Protein AF-A0A258ZFE9-F1 (afdb_monomer_lite)

Secondary structure (DSSP, 8-state):
----------TTS-----HHHHHTT-SEEEEEETTEEEEEEE-TTS-EEEE-

Structure (mmCIF, N/CA/C/O backbone):
data_AF-A0A258ZFE9-F1
#
_entry.id   AF-A0A258ZFE9-F1
#
loop_
_atom_site.group_PDB
_atom_site.id
_atom_site.type_symbol
_atom_site.label_atom_id
_atom_site.label_alt_id
_atom_site.label_comp_id
_atom_site.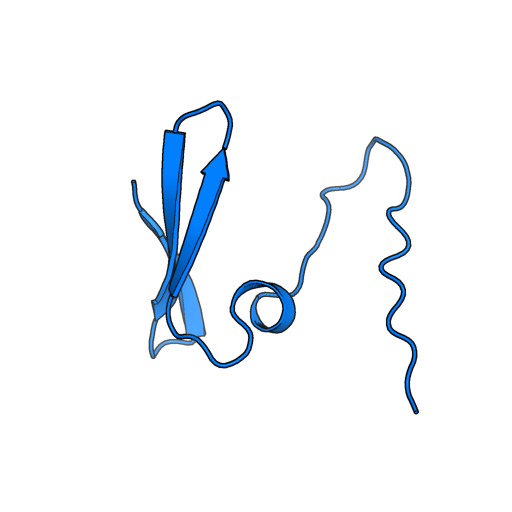label_asym_id
_atom_site.label_entity_id
_atom_site.label_seq_id
_atom_site.pdbx_PDB_ins_code
_atom_site.Cartn_x
_atom_site.Cartn_y
_atom_site.Cartn_z
_atom_site.occupancy
_atom_site.B_iso_or_equiv
_atom_site.auth_seq_id
_atom_site.auth_comp_id
_atom_site.auth_asym_id
_atom_site.auth_atom_id
_atom_site.pdbx_PDB_model_num
ATOM 1 N N . MET A 1 1 ? -10.640 -27.334 2.707 1.00 48.47 1 MET A N 1
ATOM 2 C CA . MET A 1 1 ? -9.461 -26.455 2.858 1.00 48.47 1 MET A CA 1
ATOM 3 C C . MET A 1 1 ? -9.431 -25.578 1.615 1.00 48.47 1 MET A C 1
ATOM 5 O O . MET A 1 1 ? -9.501 -26.169 0.549 1.00 48.47 1 MET A O 1
ATOM 9 N N . PRO A 1 2 ? -9.498 -24.238 1.688 1.00 58.94 2 PRO A N 1
ATOM 10 C CA . PRO A 1 2 ? -9.578 -23.426 0.479 1.00 58.94 2 PRO A CA 1
ATOM 11 C C . PRO A 1 2 ? -8.176 -23.198 -0.094 1.00 58.94 2 PRO A C 1
ATOM 13 O O . PRO A 1 2 ? -7.320 -22.599 0.553 1.00 58.94 2 PRO A O 1
ATOM 16 N N . GLU A 1 3 ? -7.959 -23.679 -1.310 1.00 42.03 3 GLU A N 1
ATOM 17 C CA . GLU A 1 3 ? -6.796 -23.376 -2.137 1.00 42.03 3 GLU A CA 1
ATOM 18 C C . GLU A 1 3 ? -6.997 -21.973 -2.731 1.00 42.03 3 GLU A C 1
ATOM 20 O O . GLU A 1 3 ? -7.844 -21.773 -3.597 1.00 42.03 3 GLU A O 1
ATOM 25 N N . ARG A 1 4 ? -6.263 -20.965 -2.243 1.00 54.41 4 ARG A N 1
ATOM 26 C CA . ARG A 1 4 ? -6.107 -19.696 -2.969 1.00 54.41 4 ARG A CA 1
ATOM 27 C C . ARG A 1 4 ? -4.871 -19.813 -3.840 1.00 54.41 4 ARG A C 1
ATOM 29 O O . ARG A 1 4 ? -3.772 -19.480 -3.414 1.00 54.41 4 ARG A O 1
ATOM 36 N N . THR A 1 5 ? -5.047 -20.307 -5.054 1.00 55.28 5 THR A N 1
ATOM 37 C CA . THR A 1 5 ? -4.083 -20.067 -6.124 1.00 55.28 5 THR A CA 1
ATOM 38 C C . THR A 1 5 ? -4.295 -18.637 -6.625 1.00 55.28 5 THR A C 1
ATOM 40 O O . THR A 1 5 ? -5.372 -18.356 -7.157 1.00 55.28 5 THR A O 1
ATOM 43 N N . PRO A 1 6 ? -3.334 -17.708 -6.485 1.00 59.00 6 PRO A N 1
ATOM 44 C CA . PRO A 1 6 ? -3.374 -16.483 -7.265 1.00 59.00 6 PRO A CA 1
ATOM 45 C C . PRO A 1 6 ? -3.082 -16.859 -8.722 1.00 59.00 6 PRO A C 1
ATOM 47 O O . PRO A 1 6 ? -1.932 -17.027 -9.124 1.00 59.00 6 PRO A O 1
ATOM 50 N N . SER A 1 7 ? -4.136 -17.050 -9.515 1.00 52.88 7 SER A N 1
ATOM 51 C CA . SER A 1 7 ? -4.034 -17.092 -10.972 1.00 52.88 7 SER A CA 1
ATOM 52 C C . SER A 1 7 ? -3.590 -15.707 -11.437 1.00 52.88 7 SER A C 1
ATOM 54 O O . SER A 1 7 ? -4.397 -14.784 -11.528 1.00 52.88 7 SER A O 1
ATOM 56 N N . VAL A 1 8 ? -2.286 -15.542 -11.664 1.00 57.62 8 VAL A N 1
ATOM 57 C CA . VAL A 1 8 ? -1.716 -14.324 -12.243 1.00 57.62 8 VAL A CA 1
ATOM 58 C C . VAL A 1 8 ? -2.133 -14.260 -13.716 1.00 57.62 8 VAL A C 1
ATOM 60 O O . VAL A 1 8 ? -1.533 -14.872 -14.595 1.00 57.62 8 VAL A O 1
ATOM 63 N N . GLY A 1 9 ? -3.265 -13.600 -13.955 1.00 49.66 9 GLY A N 1
ATOM 64 C CA . GLY A 1 9 ? -3.800 -13.329 -15.281 1.00 49.66 9 GLY A CA 1
ATOM 65 C C . GLY A 1 9 ? -2.969 -12.265 -15.991 1.00 49.66 9 GLY A C 1
ATOM 66 O O . GLY A 1 9 ? -2.822 -11.157 -15.487 1.00 49.66 9 GLY A O 1
ATOM 67 N N . GLU A 1 10 ? -2.404 -12.688 -17.116 1.00 47.88 10 GLU A N 1
ATOM 68 C CA . GLU A 1 10 ? -1.995 -11.985 -18.336 1.00 47.88 10 GLU A CA 1
ATOM 69 C C . GLU A 1 10 ? -1.685 -10.474 -18.293 1.00 47.88 10 GLU A C 1
ATOM 71 O O . GLU A 1 10 ? -2.428 -9.623 -17.804 1.00 47.88 10 GLU A O 1
ATOM 76 N N . ALA A 1 11 ? -0.544 -10.148 -18.905 1.00 52.25 11 ALA A N 1
ATOM 77 C CA . ALA A 1 11 ? -0.014 -8.809 -19.098 1.00 52.25 11 ALA A CA 1
ATOM 78 C C . ALA A 1 11 ? -1.070 -7.842 -19.671 1.00 52.25 11 ALA A C 1
ATOM 80 O O . ALA A 1 11 ? -1.437 -7.926 -20.839 1.00 52.25 11 ALA A O 1
ATOM 81 N N . GLY A 1 12 ? -1.528 -6.900 -18.842 1.00 50.69 12 GLY A N 1
ATOM 82 C CA . GLY A 1 12 ? -2.428 -5.817 -19.255 1.00 50.69 12 GLY A CA 1
ATOM 83 C C . GLY A 1 12 ? -3.443 -5.373 -18.203 1.00 50.69 12 GLY A C 1
ATOM 84 O O . GLY A 1 12 ? -3.994 -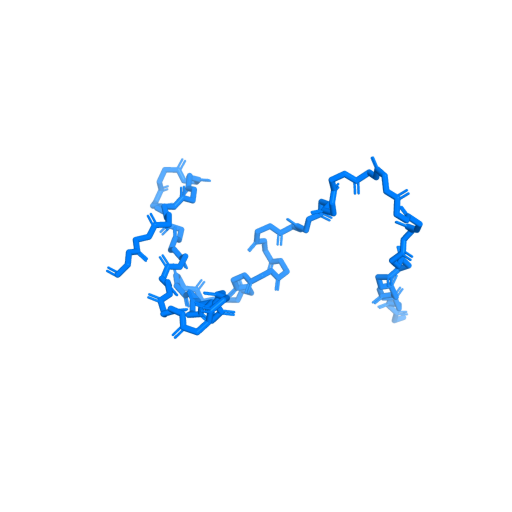4.281 -18.319 1.00 50.69 12 GLY A O 1
ATOM 85 N N . THR A 1 13 ? -3.662 -6.156 -17.149 1.00 49.12 13 THR A N 1
ATOM 86 C CA . THR A 1 13 ? -4.570 -5.805 -16.047 1.00 49.12 13 THR A CA 1
ATOM 87 C C . THR A 1 13 ? -3.785 -5.576 -14.767 1.00 49.12 13 THR A C 1
ATOM 89 O O . THR A 1 13 ? -3.014 -6.434 -14.350 1.00 49.12 13 THR A O 1
ATOM 92 N N . LEU A 1 14 ? -3.957 -4.398 -14.157 1.00 55.09 14 LEU A N 1
ATOM 93 C CA . LEU A 1 14 ? -3.405 -4.049 -12.844 1.00 55.09 14 LEU A CA 1
ATOM 94 C C . LEU A 1 14 ? -3.575 -5.240 -11.892 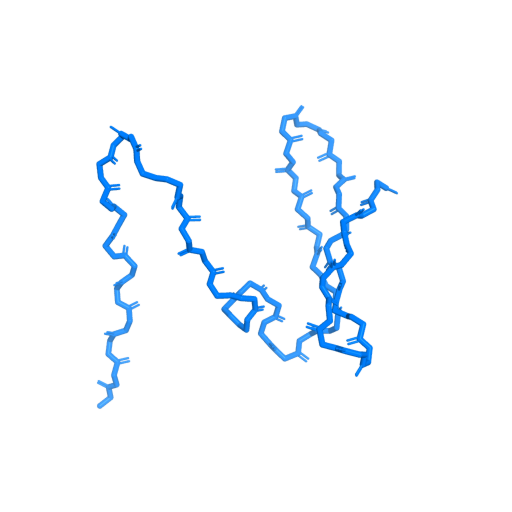1.00 55.09 14 LEU A C 1
ATOM 96 O O . LEU A 1 14 ? -4.704 -5.598 -11.561 1.00 55.09 14 LEU A O 1
ATOM 100 N N . GLY A 1 15 ? -2.464 -5.865 -11.492 1.00 65.94 15 GLY A N 1
ATOM 101 C CA . GLY A 1 15 ? -2.478 -6.979 -10.552 1.00 65.94 15 GLY A CA 1
ATOM 102 C C . GLY A 1 15 ? -3.096 -6.512 -9.241 1.00 65.94 15 GLY A C 1
ATOM 103 O O . GLY A 1 15 ? -2.451 -5.813 -8.460 1.00 65.94 15 GLY A O 1
ATOM 104 N N . GLN A 1 16 ? -4.367 -6.843 -9.028 1.00 62.78 16 GLN A N 1
ATOM 105 C CA . GLN A 1 16 ? -5.064 -6.512 -7.800 1.00 62.78 16 GLN A CA 1
ATOM 106 C C . GLN A 1 16 ? -4.695 -7.562 -6.760 1.00 62.78 16 GLN A C 1
ATOM 108 O O . GLN A 1 16 ? -5.010 -8.739 -6.904 1.00 62.78 16 GLN A O 1
ATOM 113 N N . VAL A 1 17 ? -4.016 -7.117 -5.711 1.00 71.00 17 VAL A N 1
ATOM 114 C CA . VAL A 1 17 ? -3.667 -7.940 -4.559 1.00 71.00 17 VAL A CA 1
ATOM 115 C C . VAL A 1 17 ? -4.368 -7.386 -3.331 1.00 71.00 17 VAL A C 1
ATOM 117 O O . VAL A 1 17 ? -4.359 -6.177 -3.078 1.00 71.00 17 VAL A O 1
ATOM 120 N N . ASP A 1 18 ? -5.012 -8.267 -2.572 1.00 71.38 18 ASP A N 1
ATOM 121 C CA . ASP A 1 18 ? -5.677 -7.878 -1.340 1.00 71.38 18 ASP A CA 1
ATOM 122 C C . ASP A 1 18 ? -4.661 -7.386 -0.316 1.00 71.38 18 ASP A C 1
ATOM 124 O O . ASP A 1 18 ? -3.667 -8.040 -0.010 1.00 71.38 18 ASP A O 1
ATOM 128 N N . SER A 1 19 ? -4.955 -6.246 0.300 1.00 68.94 19 SER A N 1
ATOM 129 C CA . SER A 1 19 ? -4.113 -5.721 1.377 1.00 68.94 19 SER A CA 1
ATOM 130 C C . SER A 1 19 ? -3.991 -6.679 2.562 1.00 68.94 19 SER A C 1
ATOM 1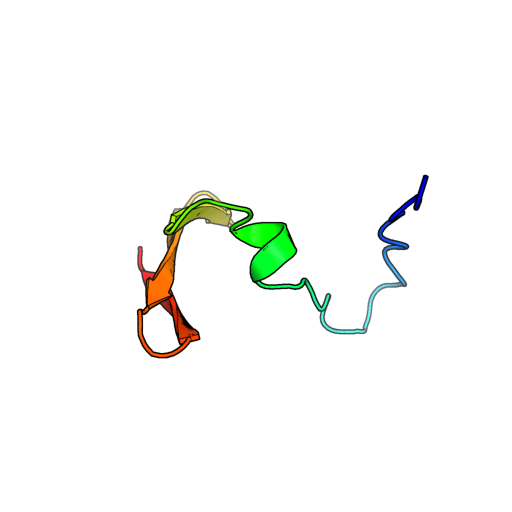32 O O . SER A 1 19 ? -2.979 -6.675 3.248 1.00 68.94 19 SER A O 1
ATOM 134 N N . THR A 1 20 ? -4.997 -7.524 2.787 1.00 72.56 20 THR A N 1
ATOM 135 C CA . THR A 1 20 ? -4.974 -8.571 3.813 1.00 72.56 20 THR A CA 1
ATOM 136 C C . THR A 1 20 ? -4.079 -9.739 3.410 1.00 72.56 20 THR A C 1
ATOM 138 O O . THR A 1 20 ? -3.514 -10.380 4.283 1.00 72.56 20 THR A O 1
ATOM 141 N N . ASP A 1 21 ? -3.928 -10.012 2.114 1.00 72.00 21 ASP A N 1
ATOM 142 C CA . ASP A 1 21 ? -2.989 -11.017 1.608 1.00 72.00 21 ASP A CA 1
ATOM 143 C C . ASP A 1 21 ? -1.551 -10.483 1.677 1.00 72.00 21 ASP A C 1
ATOM 145 O O . ASP A 1 21 ? -0.648 -11.164 2.155 1.00 72.00 21 ASP A O 1
ATOM 149 N N . LEU A 1 22 ? -1.367 -9.200 1.341 1.00 75.38 22 LEU A N 1
ATOM 150 C CA . LEU A 1 22 ? -0.066 -8.541 1.418 1.00 75.38 22 LEU A CA 1
ATOM 151 C C . LEU A 1 22 ? 0.405 -8.340 2.866 1.00 75.38 22 LEU A C 1
ATOM 153 O O . LEU A 1 22 ? 1.524 -8.690 3.212 1.00 75.38 22 LEU A O 1
ATOM 157 N N . LEU A 1 23 ? -0.421 -7.760 3.736 1.00 75.31 23 LEU A N 1
ATOM 158 C CA . LEU A 1 23 ? -0.035 -7.483 5.122 1.00 75.31 23 LEU A CA 1
ATOM 159 C C . LEU A 1 23 ? -0.261 -8.672 6.063 1.00 75.31 23 LEU A C 1
ATOM 161 O O . LEU A 1 23 ? 0.391 -8.754 7.106 1.00 75.31 23 LEU A O 1
ATOM 165 N N . GLY A 1 24 ? -1.157 -9.601 5.727 1.00 71.19 24 GLY A N 1
ATOM 166 C CA . GLY A 1 24 ? -1.528 -10.705 6.608 1.00 71.19 24 GLY A CA 1
ATOM 167 C C . GLY A 1 24 ? -2.018 -10.202 7.968 1.00 71.19 24 GLY A C 1
ATOM 168 O O . GLY A 1 24 ? -2.878 -9.326 8.067 1.00 71.19 24 GLY A O 1
ATOM 169 N N . SER A 1 25 ? -1.411 -10.736 9.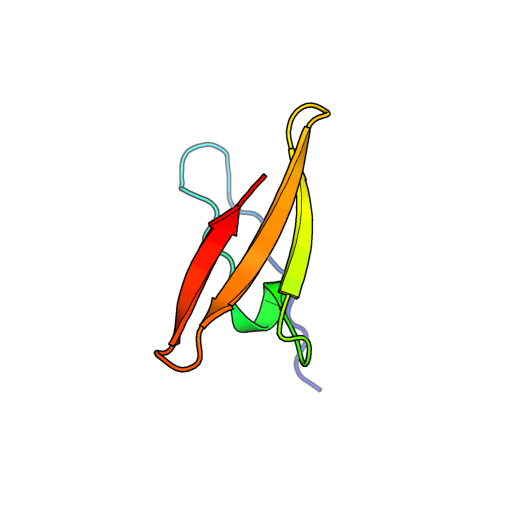029 1.00 67.69 25 SER A N 1
ATOM 170 C CA . SER A 1 25 ? -1.630 -10.326 10.427 1.00 67.69 25 SER A CA 1
ATOM 171 C C . SER A 1 25 ? -0.750 -9.149 10.871 1.00 67.69 25 SER A C 1
ATOM 173 O O . SER A 1 25 ? -0.700 -8.824 12.056 1.00 67.69 25 SER A O 1
ATOM 175 N N . ARG A 1 26 ? 0.015 -8.554 9.954 1.00 73.00 26 ARG A N 1
ATOM 176 C CA . ARG A 1 26 ? 1.082 -7.593 10.243 1.00 73.00 26 ARG A CA 1
ATOM 177 C C . ARG A 1 26 ? 0.608 -6.184 9.904 1.00 73.00 26 ARG A C 1
ATOM 179 O O . ARG A 1 26 ? -0.086 -5.972 8.922 1.00 73.00 26 ARG A O 1
ATOM 186 N N . GLU A 1 27 ? 0.989 -5.186 10.693 1.00 75.31 27 GLU A N 1
ATOM 187 C CA . GLU A 1 27 ? 0.564 -3.800 10.427 1.00 75.31 27 GLU A CA 1
ATOM 188 C C . GLU A 1 27 ? 1.417 -3.103 9.349 1.00 75.31 27 GLU A C 1
ATOM 190 O O . GLU A 1 27 ? 1.020 -2.062 8.818 1.00 75.31 27 GLU A O 1
ATOM 195 N N . ALA A 1 28 ? 2.568 -3.686 8.992 1.00 80.94 28 ALA A N 1
ATOM 196 C CA . ALA A 1 28 ? 3.465 -3.203 7.947 1.00 80.94 28 ALA A CA 1
ATOM 197 C C . ALA A 1 28 ? 4.197 -4.346 7.221 1.00 80.94 28 ALA A C 1
ATOM 199 O O . ALA A 1 28 ? 4.570 -5.348 7.838 1.00 80.94 28 ALA A O 1
ATOM 200 N N . LEU A 1 29 ? 4.444 -4.155 5.924 1.00 83.06 29 LEU A N 1
ATOM 201 C CA . LEU A 1 29 ? 5.221 -5.023 5.044 1.00 83.06 29 LEU A CA 1
ATOM 202 C C . LEU A 1 29 ? 6.284 -4.202 4.303 1.00 83.06 29 LEU A C 1
ATOM 204 O O . LEU A 1 29 ? 6.024 -3.095 3.840 1.00 83.06 29 LEU A O 1
ATOM 208 N N . MET A 1 30 ? 7.486 -4.759 4.177 1.00 84.94 30 MET A N 1
ATOM 209 C CA . MET A 1 30 ? 8.568 -4.165 3.400 1.00 84.94 30 MET A CA 1
ATOM 210 C C . MET A 1 30 ? 8.529 -4.712 1.968 1.00 84.94 30 MET A C 1
ATOM 212 O O . MET A 1 30 ? 8.681 -5.913 1.756 1.00 84.94 30 MET A O 1
ATOM 216 N N . ILE A 1 31 ? 8.309 -3.834 0.996 1.00 86.25 31 ILE A N 1
ATOM 217 C CA . ILE A 1 31 ? 8.307 -4.123 -0.437 1.00 86.25 31 ILE A CA 1
ATOM 218 C C . ILE A 1 31 ? 9.651 -3.692 -1.002 1.00 86.25 31 ILE A C 1
ATOM 220 O O . ILE A 1 31 ? 10.041 -2.538 -0.864 1.00 86.25 31 ILE A O 1
ATOM 224 N N . ARG A 1 32 ? 10.350 -4.591 -1.689 1.00 84.00 32 ARG A N 1
ATOM 225 C CA . ARG A 1 32 ? 11.507 -4.205 -2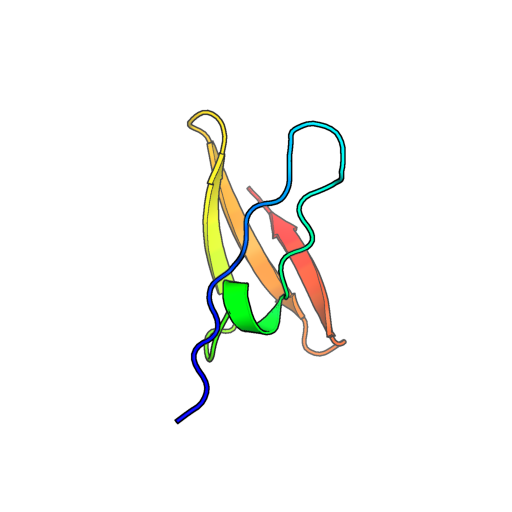.495 1.00 84.00 32 ARG A CA 1
ATOM 226 C C . ARG A 1 32 ? 11.052 -4.022 -3.936 1.00 84.00 32 ARG A C 1
ATOM 228 O O . ARG A 1 32 ? 10.657 -4.993 -4.575 1.00 84.00 32 ARG A O 1
ATOM 235 N N . HIS A 1 33 ? 11.079 -2.792 -4.431 1.00 81.00 33 HIS A N 1
ATOM 236 C CA . HIS A 1 33 ? 10.642 -2.457 -5.783 1.00 81.00 33 HIS A CA 1
ATOM 237 C C . HIS A 1 33 ? 11.761 -1.718 -6.513 1.00 81.00 33 HIS A C 1
ATOM 239 O O . HIS A 1 33 ? 12.251 -0.710 -6.023 1.00 81.00 33 HIS A O 1
ATOM 245 N N . GLN A 1 34 ? 12.197 -2.250 -7.660 1.00 80.50 34 GLN A N 1
ATOM 246 C CA . GLN A 1 34 ? 13.292 -1.688 -8.470 1.00 80.50 34 GLN A CA 1
ATOM 247 C C . GLN A 1 34 ? 14.595 -1.396 -7.692 1.00 80.50 34 GLN A C 1
ATOM 249 O O . GLN A 1 34 ? 15.333 -0.474 -8.016 1.00 80.50 34 GLN A O 1
ATOM 254 N N . GLY A 1 35 ? 14.890 -2.188 -6.655 1.00 89.00 35 GLY A N 1
ATOM 255 C CA . GLY A 1 35 ? 16.074 -2.005 -5.802 1.00 89.00 35 GLY A CA 1
ATOM 256 C C . GLY A 1 35 ? 15.877 -1.028 -4.639 1.00 89.00 35 GLY A C 1
ATOM 257 O O . GLY A 1 35 ? 16.709 -0.990 -3.736 1.00 89.00 35 GLY A O 1
ATOM 258 N N . GLU A 1 36 ? 14.756 -0.315 -4.593 1.00 88.94 36 GLU A N 1
ATOM 259 C CA . GLU A 1 36 ? 14.375 0.524 -3.464 1.00 88.94 36 GLU A CA 1
ATOM 260 C C . GLU A 1 36 ? 13.555 -0.271 -2.448 1.00 88.94 36 GLU A C 1
ATOM 262 O O . GLU A 1 36 ? 12.776 -1.167 -2.791 1.00 88.94 36 GLU A O 1
ATOM 267 N N . CYS A 1 37 ? 13.748 0.050 -1.171 1.00 87.94 37 CYS A N 1
ATOM 268 C CA . CYS A 1 37 ? 12.941 -0.498 -0.096 1.00 87.94 37 CYS A CA 1
ATOM 269 C C . CYS A 1 37 ? 11.812 0.478 0.204 1.00 87.94 37 CYS A C 1
ATOM 271 O O . CYS A 1 37 ? 12.050 1.622 0.563 1.00 87.94 37 CYS A O 1
ATOM 273 N N . TYR A 1 38 ? 10.593 -0.010 0.072 1.00 89.00 38 TYR A N 1
ATOM 274 C CA . TYR A 1 38 ? 9.383 0.672 0.467 1.00 89.00 38 TYR A CA 1
ATOM 275 C C . TYR A 1 38 ? 8.751 -0.079 1.632 1.00 89.00 38 TYR A C 1
ATOM 277 O O . TYR A 1 38 ? 8.866 -1.294 1.764 1.00 89.00 38 TYR A O 1
ATOM 285 N N . ILE A 1 39 ? 8.048 0.638 2.485 1.00 87.44 39 ILE A N 1
ATOM 286 C CA . ILE A 1 39 ? 7.262 0.111 3.585 1.00 87.44 39 ILE A CA 1
ATOM 287 C C . ILE A 1 39 ? 5.809 0.423 3.272 1.00 87.44 39 ILE A C 1
ATOM 289 O O . ILE A 1 39 ? 5.394 1.583 3.277 1.00 87.44 39 ILE A O 1
ATOM 293 N N . LEU A 1 40 ? 5.034 -0.626 3.020 1.00 86.50 40 LEU A N 1
ATOM 294 C CA . LEU A 1 40 ? 3.587 -0.559 2.955 1.00 86.50 40 LEU A CA 1
ATOM 295 C C . LEU A 1 40 ? 3.025 -0.843 4.344 1.00 86.50 40 LEU A C 1
ATOM 297 O O . LEU A 1 40 ? 3.161 -1.948 4.860 1.00 86.50 40 LEU A O 1
ATOM 301 N N . ARG A 1 41 ? 2.366 0.134 4.957 1.00 85.75 41 ARG A N 1
ATOM 302 C CA . ARG A 1 41 ? 1.705 -0.033 6.257 1.00 85.75 41 ARG A CA 1
ATOM 303 C C . ARG A 1 41 ? 0.216 0.226 6.167 1.00 85.75 41 ARG A C 1
ATOM 305 O O . ARG A 1 41 ? -0.228 1.126 5.454 1.00 85.75 41 ARG A O 1
ATOM 312 N N . LYS A 1 42 ? -0.561 -0.524 6.942 1.00 81.31 42 LYS A N 1
ATOM 313 C CA . LYS A 1 42 ? -1.982 -0.250 7.140 1.00 81.31 42 LYS A CA 1
ATOM 314 C C . LYS A 1 42 ? -2.131 0.799 8.236 1.00 81.31 42 LYS A C 1
ATOM 316 O O . LYS A 1 42 ? -1.495 0.749 9.285 1.00 81.31 42 LYS A O 1
ATOM 321 N N . THR A 1 43 ? -2.969 1.790 7.985 1.00 79.44 43 THR A N 1
ATOM 322 C CA . THR A 1 43 ? -3.408 2.743 9.006 1.00 79.44 43 THR A CA 1
ATOM 323 C C . THR A 1 43 ? -4.609 2.183 9.749 1.00 79.44 43 THR A C 1
ATOM 325 O O . THR A 1 43 ? -5.401 1.423 9.191 1.00 79.44 43 THR A O 1
ATOM 328 N N . ARG A 1 44 ? -4.815 2.631 10.990 1.00 73.06 44 ARG A N 1
ATOM 329 C CA . ARG A 1 44 ? -6.032 2.322 11.762 1.00 73.06 44 ARG A CA 1
ATOM 330 C C . ARG A 1 44 ? -7.325 2.733 11.044 1.00 73.06 44 ARG A C 1
ATOM 332 O O . ARG A 1 44 ? -8.365 2.143 11.290 1.00 73.06 44 ARG A O 1
ATOM 339 N N . ALA A 1 45 ? -7.242 3.695 10.122 1.00 69.25 45 ALA A N 1
ATOM 340 C CA . ALA A 1 45 ? -8.342 4.135 9.267 1.00 69.25 45 ALA A CA 1
ATOM 341 C C . ALA A 1 45 ? -8.635 3.189 8.080 1.00 69.25 45 ALA A C 1
ATOM 343 O O . ALA A 1 45 ? -9.456 3.515 7.230 1.00 69.25 45 ALA A O 1
ATOM 344 N N . GLY A 1 46 ? -7.941 2.051 7.970 1.00 68.50 46 GLY A N 1
ATOM 345 C CA . GLY A 1 46 ? -8.130 1.081 6.888 1.00 68.50 46 GLY A CA 1
ATOM 346 C C . GLY A 1 46 ? -7.452 1.454 5.566 1.00 68.50 46 GLY A C 1
ATOM 347 O O . GLY A 1 46 ? -7.567 0.704 4.602 1.00 68.50 46 GLY A O 1
ATOM 348 N N . LYS A 1 47 ? -6.715 2.571 5.510 1.00 80.00 47 LYS A N 1
ATOM 349 C CA . LYS A 1 47 ? -5.947 2.995 4.327 1.00 80.00 47 LYS A CA 1
ATOM 350 C C . LYS A 1 47 ? -4.535 2.422 4.346 1.00 80.00 47 LYS A C 1
ATOM 352 O O . LYS A 1 47 ? -3.954 2.268 5.422 1.00 80.00 47 LYS A O 1
ATOM 357 N N . LEU A 1 48 ? -3.973 2.182 3.169 1.00 81.69 48 LEU A N 1
ATOM 358 C CA . LEU A 1 48 ? -2.583 1.773 2.989 1.00 81.69 48 LEU A CA 1
ATOM 359 C C . LEU A 1 48 ? -1.717 2.995 2.717 1.00 81.69 48 LEU A C 1
ATOM 361 O O . LEU A 1 48 ? -2.088 3.848 1.913 1.00 81.69 48 LEU A O 1
ATOM 365 N N . ILE A 1 49 ? -0.572 3.069 3.384 1.00 85.81 49 ILE A N 1
ATOM 366 C CA . ILE A 1 49 ? 0.440 4.092 3.135 1.00 85.81 49 ILE A CA 1
ATOM 367 C C . ILE A 1 49 ? 1.698 3.382 2.663 1.00 85.81 49 ILE A C 1
ATOM 369 O O . ILE A 1 49 ? 2.216 2.520 3.373 1.00 85.81 49 ILE A O 1
ATOM 373 N N . LEU A 1 50 ? 2.173 3.765 1.480 1.00 84.31 50 LEU A N 1
ATOM 374 C CA . LEU A 1 50 ? 3.493 3.408 0.986 1.00 84.31 50 LEU A CA 1
ATOM 375 C C . LEU A 1 50 ? 4.456 4.540 1.347 1.00 84.31 50 LEU A C 1
ATOM 377 O O . LEU A 1 50 ? 4.249 5.693 0.973 1.00 84.31 50 LEU A O 1
ATOM 381 N N . THR A 1 51 ? 5.499 4.202 2.082 1.00 85.94 51 THR A N 1
ATOM 382 C CA . THR A 1 51 ? 6.597 5.101 2.454 1.00 85.94 51 THR A CA 1
ATOM 383 C C . THR A 1 51 ? 7.905 4.488 1.983 1.00 85.94 51 THR A C 1
ATOM 385 O O . THR A 1 51 ? 7.984 3.269 1.902 1.00 85.94 51 THR A O 1
ATOM 388 N N . LYS A 1 52 ? 8.906 5.299 1.647 1.00 82.44 52 LYS A N 1
ATOM 389 C CA . LYS A 1 52 ? 10.279 4.815 1.448 1.00 82.44 52 LYS A CA 1
ATOM 390 C C . LYS A 1 52 ? 11.011 4.748 2.785 1.00 82.44 52 LYS A C 1
ATOM 392 O O . LYS A 1 52 ? 10.716 5.629 3.626 1.00 82.44 52 LYS A O 1
#

Radius of gyration: 13.02 Å; chains: 1; bounding box: 26×32×31 Å

Foldseek 3Di:
DDDPDPPPDDDDDDSDDDPCNQQPVHQWDWDQDPNDTWIWGADPVRDIDIGD

pLDDT: mean 71.59, std 13.49, range [42.03, 89.0]

Sequence (52 aa):
MPERTPSVGEAGTLGQVDSTDLLGSREALMIRHQGECYILRKTRAGKLILTK